Protein 5R4V (pdb70)

GO terms:
  GO:0005654 nucleoplasm (C, TAS)
  GO:0005515 protein binding (F, IPI)
  GO:0005654 nucleoplasm (C, IDA)
  GO:0005634 nucleus (C, IDA)
  GO:0016887 ATP hydrolysis activity (F, IDA)
  GO:0045893 positive regulation of DNA-templated transcription (P, IDA)
  GO:0070062 extracellular exosome (C, HDA)

Nearest PDB structures (foldseek):
  5r4z-assembly1_A  TM=1.007E+00  e=2.651E-19  Homo sapiens
  5qxo-assembly1_A  TM=1.007E+00  e=3.663E-19  Homo sapiens
  5qxt-assembly1_A  TM=1.007E+00  e=3.471E-19  Homo sapiens
  5qxu-assembly1_A  TM=1.006E+00  e=3.663E-19  Homo sapiens
  5qxl-assembly1_A  TM=1.006E+00  e=4.797E-19  Homo sapiens

B-factor: mean 22.28, std 18.85, range [2.52, 529.72]

Solvent-accessible surface area: 8143 Å² total; per-residue (Å²): 81,117,133,55,68,67,17,4,103,105,0,24,107,36,0,86,76,0,0,107,89,2,38,120,41,93,111,0,182,77,14,27,141,77,49,64,76,132,141,46,105,75,18,88,87,59,2,170,103,49,30,6,3,56,36,0,62,63,49,1,78,121,100,124,9,49,2,2,113,35,0,18,151,11,0,48,37,5,3,56,10,8,61,106,56,22,84,83,165,59,103,43,25,117,93,43,59,138,77,0,38,18,0,73,77,38,0,95,57,24,13,186,157,87,29,92,153,115,40,15,88,85,0,27,97,8,61,133,89,166

Secondary structure (DSSP, 8-state):
-HHHHHHHHHHHHHHHHHHHHHHTSGGGGGGSSPPPTTT-TTHHHH-SS---HHHHHHHHHTT--SSHHHHHHHHHHHHHHHHHH--SSSHHHHHHHHHHHHHHHHHHHHHHHHS-HHHHHHHHHHHHH-

Foldseek 3Di:
DVVLVVLLVVVLVVQVVLLVVLCPPPLQVVQADWDDCVVPVCLCVQQVDTAGSVVLNVCSVVSVDLAVVSSLVRLVSSLVSLCRVLVDPDPVSVSSNVSSVVSSVSSVVCCVVPPDPVSRVVSVVVVVVD

CATH classification: 1.20.920.10

Sequence (130 aa):
SMQEEDTFRRRELRIFLRNVTHRLAIDKRFRVFTKPVDPDEVPDYRTVIKEPMDLSSSSVIISKIDLHKYLLTVVKDDYLRDIDLICSNALEEYNPDRDPGDRLIIRHRACALRDTAYAIIKEELDEEDFEQLCEEIQEESR

Radius of gyration: 16.05 Å; Cα contacts (8 Å, |Δi|>4): 126; chains: 1; bounding box: 49×27×32 Å

Structure (mmCIF, N/CA/C/O backbone):
data_5R4V
#
_entry.id   5R4V
#
_cell.length_a   80.190
_cell.length_b   80.190
_cell.length_c   140.100
_cell.angle_alpha   90.000
_cell.angle_beta   90.000
_cell.angle_gamma   120.000
#
_symmetry.space_group_name_H-M   'P 65 2 2'
#
loop_
_entity.id
_entity.type
_entity.pdbx_description
1 polymer 'ATPase family AAA domain-containing protein 2'
2 non-polymer [4-(cyclopropanecarbonyl)piperazin-1-yl](furan-2-yl)methanone
3 non-polymer 'SULFATE ION'
4 non-polymer 1,2-ETHANEDIOL
5 water water
#
loop_
_atom_site.group_PDB
_atom_site.id
_atom_site.type_symbol
_atom_site.label_atom_id
_atom_site.label_alt_id
_atom_site.label_comp_id
_atom_site.label_asym_id
_atom_site.label_entity_id
_atom_site.label_seq_id
_atom_site.pdbx_PDB_ins_code
_atom_site.Cartn_x
_atom_site.Cartn_y
_atom_site.Cartn_z
_atom_site.occupancy
_atom_site.B_iso_or_equiv
_atom_site.auth_seq_id
_atom_site.auth_comp_id
_atom_site.auth_asym_id
_atom_site.auth_atom_id
_atom_site.pdbx_PDB_model_num
ATOM 1 N N . SER A 1 1 ? -13.323 46.339 3.468 1.00 29.33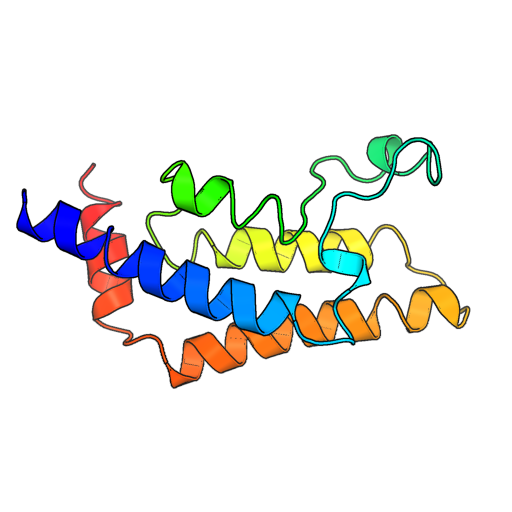 979 SER A N 1
ATOM 2 C CA . SER A 1 1 ? -13.641 46.488 4.923 1.00 31.23 979 SER A CA 1
ATOM 3 C C . SER A 1 1 ? -12.409 46.979 5.693 1.00 29.85 979 SER A C 1
ATOM 4 O O . SER A 1 1 ? -11.261 46.818 5.205 1.00 27.63 979 SER A O 1
ATOM 7 N N . MET A 1 2 ? -12.632 47.499 6.903 1.00 32.69 980 MET A N 1
ATOM 8 C CA . MET A 1 2 ? -11.536 47.910 7.824 1.00 34.45 980 MET A CA 1
ATOM 9 C C . MET A 1 2 ? -10.670 46.689 8.125 1.00 29.93 980 MET A C 1
ATOM 10 O O . MET A 1 2 ? -9.437 46.840 8.193 1.00 27.51 980 MET A O 1
ATOM 15 N N . GLN A 1 3 ? -11.288 45.525 8.322 1.00 25.49 981 GLN A N 1
ATOM 16 C CA . GLN A 1 3 ? -10.547 44.283 8.666 1.00 25.74 981 GLN A CA 1
ATOM 17 C C . GLN A 1 3 ? -9.596 43.950 7.503 1.00 21.57 981 GLN A C 1
ATOM 18 O O . GLN A 1 3 ? -8.458 43.525 7.765 1.00 21.78 981 GLN A O 1
ATOM 24 N N . GLU A 1 4 ? -10.046 44.082 6.247 1.00 18.11 982 GLU A N 1
ATOM 25 C CA . GLU A 1 4 ? -9.159 43.827 5.073 1.00 16.04 982 GLU A CA 1
ATOM 26 C C . GLU A 1 4 ? -8.028 44.869 5.011 1.00 14.45 982 GLU A C 1
ATOM 27 O O . GLU A 1 4 ? -6.877 44.483 4.706 1.00 14.18 982 GLU A O 1
ATOM 33 N N . GLU A 1 5 ? -8.309 46.152 5.289 1.00 16.39 983 GLU A N 1
ATOM 34 C CA . GLU A 1 5 ? -7.212 47.157 5.278 1.00 17.27 983 GLU A CA 1
ATOM 35 C C . GLU A 1 5 ? -6.193 46.826 6.390 1.00 17.06 983 GLU A C 1
ATOM 36 O O . GLU A 1 5 ? -4.983 46.988 6.153 1.00 16.43 983 GLU A O 1
ATOM 42 N N . ASP A 1 6 ? -6.650 46.326 7.544 1.00 16.37 984 ASP A N 1
ATOM 43 C CA . ASP A 1 6 ? -5.733 45.882 8.624 1.00 16.78 984 ASP A CA 1
ATOM 44 C C . ASP A 1 6 ? -4.859 44.701 8.139 1.00 12.85 984 ASP A C 1
ATOM 45 O O . ASP A 1 6 ? -3.656 44.619 8.514 1.00 13.32 984 ASP A O 1
ATOM 50 N N . THR A 1 7 ? -5.450 43.770 7.382 1.00 13.00 985 THR A N 1
ATOM 51 C CA . THR A 1 7 ? -4.682 42.621 6.821 1.00 12.08 985 THR A CA 1
ATOM 52 C C . THR A 1 7 ? -3.529 43.164 5.939 1.00 11.45 985 THR A C 1
ATOM 53 O O . THR A 1 7 ? -2.370 42.747 6.099 1.00 11.67 985 THR A O 1
ATOM 57 N N . PHE A 1 8 ? -3.833 44.055 4.991 1.00 12.28 986 PHE A N 1
ATOM 58 C CA . PHE A 1 8 ? -2.782 44.583 4.093 1.00 12.55 986 PHE A CA 1
ATOM 59 C C . PHE A 1 8 ? -1.739 45.405 4.867 1.00 11.98 986 PHE A C 1
ATOM 60 O O . PHE A 1 8 ? -0.546 45.380 4.531 1.00 12.83 986 PHE A O 1
ATOM 68 N N . ARG A 1 9 ? -2.145 46.114 5.933 1.00 12.13 987 ARG A N 1
ATOM 69 C CA A ARG A 1 9 ? -1.181 46.859 6.788 0.47 13.22 987 ARG A CA 1
ATOM 70 C CA B ARG A 1 9 ? -1.167 46.850 6.767 0.46 13.48 987 ARG A CA 1
ATOM 71 C CA C ARG A 1 9 ? -1.124 46.851 6.728 0.07 10.60 987 ARG A CA 1
ATOM 72 C C . ARG A 1 9 ? -0.200 45.866 7.457 1.00 11.28 987 ARG A C 1
ATOM 73 O O . ARG A 1 9 ? 1.014 46.135 7.505 1.00 12.37 987 ARG A O 1
ATOM 95 N N . GLU A 1 10 ? -0.710 44.754 7.982 1.00 10.94 988 GLU A N 1
ATOM 96 C CA . GLU A 1 10 ? 0.167 43.722 8.591 1.00 10.37 988 GLU A CA 1
ATOM 97 C C . GLU A 1 10 ? 1.121 43.153 7.521 1.00 10.01 988 GLU A C 1
ATOM 98 O O . GLU A 1 10 ? 2.321 42.942 7.804 1.00 10.62 988 GLU A O 1
ATOM 104 N N . LEU A 1 11 ? 0.627 42.902 6.301 1.00 10.21 989 LEU A N 1
ATOM 105 C CA . LEU A 1 11 ? 1.514 42.435 5.209 1.00 10.18 989 LEU A CA 1
ATOM 106 C C . LEU A 1 11 ? 2.654 43.445 4.997 1.00 10.06 989 LEU A C 1
ATOM 107 O O . LEU A 1 11 ? 3.835 43.033 4.871 1.00 10.71 989 LEU A O 1
ATOM 112 N N . ARG A 1 12 ? 2.341 44.740 4.912 1.00 10.43 990 ARG A N 1
ATOM 113 C CA . ARG A 1 12 ? 3.387 45.763 4.672 1.00 10.70 990 ARG A CA 1
ATOM 114 C C . ARG A 1 12 ? 4.422 45.760 5.802 1.00 10.32 990 ARG A C 1
ATOM 115 O O . ARG A 1 12 ? 5.650 45.866 5.526 1.00 10.88 990 ARG A O 1
ATOM 123 N N . ILE A 1 13 ? 4.000 45.653 7.067 1.00 10.46 991 ILE A N 1
ATOM 124 C CA . ILE A 1 13 ? 4.947 45.612 8.223 1.00 10.77 991 ILE A CA 1
ATOM 125 C C . ILE A 1 13 ? 5.881 44.394 8.050 1.00 9.91 991 ILE A C 1
ATOM 126 O O . ILE A 1 13 ? 7.136 44.517 8.200 1.00 10.55 991 ILE A O 1
ATOM 131 N N . PHE A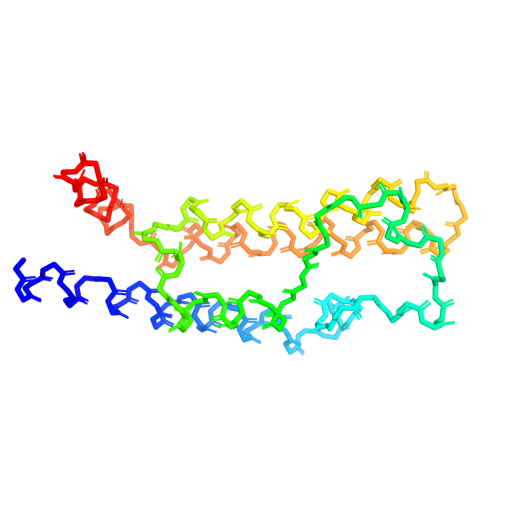 1 14 ? 5.313 43.228 7.738 1.00 9.87 992 PHE A N 1
ATOM 132 C CA . PHE A 1 14 ? 6.115 41.995 7.533 1.00 10.27 992 PHE A CA 1
ATOM 133 C C . PHE A 1 14 ? 7.139 42.215 6.400 1.00 9.40 992 PHE A C 1
ATOM 134 O O . PHE A 1 14 ? 8.338 41.866 6.543 1.00 10.43 992 PHE A O 1
ATOM 142 N N . LEU A 1 15 ? 6.680 42.729 5.259 1.00 9.78 993 LEU A N 1
ATOM 143 C CA . LEU A 1 15 ? 7.577 42.909 4.087 1.00 10.08 993 LEU A CA 1
ATOM 144 C C . LEU A 1 15 ? 8.687 43.926 4.400 1.00 10.07 993 LEU A C 1
ATOM 145 O O . LEU A 1 15 ? 9.848 43.721 3.937 1.00 10.42 993 LEU A O 1
ATOM 150 N N . ARG A 1 16 ? 8.400 45.029 5.114 1.00 10.16 994 ARG A N 1
ATOM 151 C CA . ARG A 1 16 ? 9.484 45.991 5.454 1.00 10.77 994 ARG A CA 1
ATOM 152 C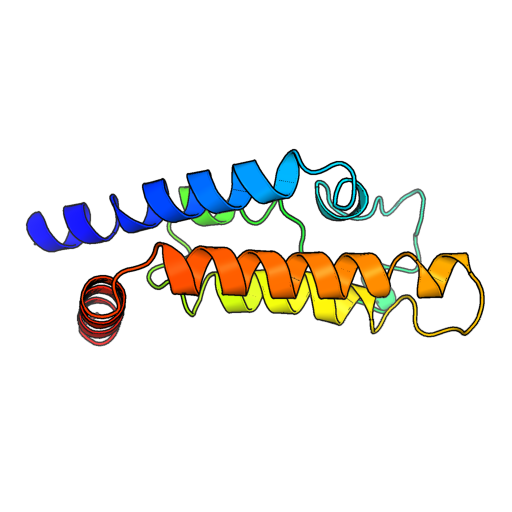 C . ARG A 1 16 ? 10.544 45.307 6.337 1.00 10.53 994 ARG A C 1
ATOM 153 O O . ARG A 1 16 ? 11.756 45.558 6.166 1.00 12.07 994 ARG A O 1
ATOM 161 N N . ASN A 1 17 ? 10.108 44.474 7.289 1.00 10.54 995 ASN A N 1
ATOM 162 C CA . ASN A 1 17 ? 11.054 43.794 8.211 1.00 11.14 995 ASN A CA 1
ATOM 163 C C . ASN A 1 17 ? 11.960 42.830 7.422 1.00 10.23 995 ASN A C 1
ATOM 164 O O . ASN A 1 17 ? 13.210 42.840 7.616 1.00 11.17 995 ASN A O 1
ATOM 169 N N . VAL A 1 18 ? 11.377 41.999 6.551 1.00 10.31 996 VAL A N 1
ATOM 170 C CA . VAL A 1 18 ? 12.196 41.062 5.720 1.00 10.44 996 VAL A CA 1
ATOM 171 C C . VAL A 1 18 ? 13.192 41.868 4.862 1.00 10.00 996 VAL A C 1
ATOM 172 O O . VAL A 1 18 ? 14.390 41.548 4.801 1.00 10.75 996 VAL A O 1
ATOM 176 N N . THR A 1 19 ? 12.704 42.933 4.220 1.00 10.30 997 THR A N 1
ATOM 177 C CA . THR A 1 19 ? 13.555 43.704 3.290 1.00 10.33 997 THR A CA 1
ATOM 178 C C . THR A 1 19 ? 14.723 44.361 4.050 1.00 10.66 997 THR A C 1
ATOM 179 O O . THR A 1 19 ? 15.871 44.390 3.548 1.00 11.30 997 THR A O 1
ATOM 183 N N . HIS A 1 20 ? 14.454 44.913 5.251 1.00 11.36 998 HIS A N 1
ATOM 184 C CA . HIS A 1 20 ? 15.528 45.519 6.077 1.00 12.29 998 HIS A CA 1
ATOM 185 C C . HIS A 1 20 ? 16.596 44.470 6.416 1.00 11.09 998 HIS A C 1
ATOM 186 O O . HIS A 1 20 ? 17.817 44.795 6.387 1.00 12.18 998 HIS A O 1
ATOM 193 N N . ARG A 1 21 ? 16.178 43.264 6.806 1.00 11.35 999 ARG A N 1
ATOM 194 C CA . ARG A 1 21 ? 17.143 42.189 7.174 1.00 12.26 999 ARG A CA 1
ATOM 195 C C . ARG A 1 21 ? 18.017 41.822 5.966 1.00 11.36 999 ARG A C 1
ATOM 196 O O . ARG A 1 21 ? 19.226 41.532 6.128 1.00 14.31 999 ARG A O 1
ATOM 204 N N . LEU A 1 22 ? 17.469 41.800 4.752 1.00 11.35 1000 LEU A N 1
ATOM 205 C CA . LEU A 1 22 ? 18.279 41.562 3.534 1.00 11.49 1000 LEU A CA 1
ATOM 206 C C . LEU A 1 22 ? 19.234 42.746 3.309 1.00 11.66 1000 LEU A C 1
ATOM 207 O O . LEU A 1 22 ? 20.430 42.536 2.988 1.00 12.86 1000 LEU A O 1
ATOM 212 N N . ALA A 1 23 ? 18.740 43.977 3.420 1.00 11.56 1001 ALA A N 1
ATOM 213 C CA . ALA A 1 23 ? 19.514 45.184 3.042 1.00 12.84 1001 ALA A CA 1
ATOM 214 C C . ALA A 1 23 ? 20.714 45.446 3.969 1.00 13.36 1001 ALA A C 1
ATOM 215 O O . ALA A 1 23 ? 21.677 46.111 3.514 1.00 15.25 1001 ALA A O 1
ATOM 217 N N . ILE A 1 24 ? 20.681 44.972 5.219 1.00 13.43 1002 ILE A N 1
ATOM 218 C CA . ILE A 1 24 ? 21.826 45.177 6.145 1.00 15.27 1002 ILE A CA 1
ATOM 219 C C . ILE A 1 24 ? 22.875 44.055 6.029 1.00 15.71 1002 ILE A C 1
ATOM 220 O O . ILE A 1 24 ? 23.965 44.172 6.641 1.00 19.67 1002 ILE A O 1
ATOM 225 N N . ASP A 1 25 ? 22.609 42.985 5.293 1.00 14.38 1003 ASP A N 1
ATOM 226 C CA . ASP A 1 25 ? 23.577 41.870 5.124 1.00 14.85 1003 ASP A CA 1
ATOM 227 C C . ASP A 1 25 ? 24.695 42.344 4.180 1.00 15.01 1003 ASP A C 1
ATOM 228 O O . ASP A 1 25 ? 24.380 42.771 3.038 1.00 15.68 1003 ASP A O 1
ATOM 233 N N . LYS A 1 26 ? 25.962 42.273 4.600 1.00 16.77 1004 LYS A N 1
ATOM 234 C CA . LYS A 1 26 ? 27.114 42.788 3.803 1.00 18.38 1004 LYS A CA 1
ATOM 235 C C . LYS A 1 26 ? 27.159 42.119 2.414 1.00 16.37 1004 LYS A C 1
ATOM 236 O O . LYS A 1 26 ? 27.641 42.762 1.443 1.00 18.28 1004 LYS A O 1
ATOM 238 N N . ARG A 1 27 ? 26.731 40.864 2.278 1.00 14.94 1005 ARG A N 1
ATOM 239 C CA . ARG A 1 27 ? 26.787 40.161 0.964 1.00 15.05 1005 ARG A CA 1
ATOM 240 C C . ARG A 1 27 ? 25.912 40.866 -0.087 1.00 14.20 1005 ARG A C 1
ATOM 241 O O . ARG A 1 27 ? 26.170 40.715 -1.313 1.00 15.75 1005 ARG A O 1
ATOM 249 N N . PHE A 1 28 ? 24.868 41.566 0.358 1.00 13.69 1006 PHE A N 1
ATOM 250 C CA . PHE A 1 28 ? 23.794 42.075 -0.526 1.00 13.23 1006 PHE A CA 1
ATOM 251 C C . PHE A 1 28 ? 23.920 43.586 -0.765 1.00 13.12 1006 PHE A C 1
ATOM 252 O O . PHE A 1 28 ? 22.996 44.171 -1.394 1.00 13.97 1006 PHE A O 1
ATOM 260 N N . ARG A 1 29 ? 25.034 44.224 -0.376 1.00 14.18 1007 ARG A N 1
ATOM 261 C CA . ARG A 1 29 ? 25.242 45.679 -0.582 1.00 14.93 1007 ARG A CA 1
ATOM 262 C C . ARG A 1 29 ? 25.025 46.059 -2.056 1.00 15.84 1007 ARG A C 1
ATOM 263 O O . ARG A 1 29 ? 24.395 47.095 -2.340 1.00 15.42 1007 ARG A O 1
ATOM 271 N N . VAL A 1 30 ? 25.505 45.240 -2.988 1.00 14.28 1008 VAL A N 1
ATOM 272 C CA . VAL A 1 30 ? 25.405 45.523 -4.446 1.00 15.27 1008 VAL A CA 1
ATOM 273 C C . VAL A 1 30 ? 23.946 45.593 -4.934 1.00 14.29 1008 VAL A C 1
ATOM 274 O O . VAL A 1 30 ? 23.725 46.147 -6.025 1.00 17.68 1008 VAL A O 1
ATOM 278 N N . PHE A 1 31 ? 22.982 45.065 -4.167 1.00 13.00 1009 PHE A N 1
ATOM 279 C CA . PHE A 1 31 ? 21.547 45.039 -4.537 1.00 12.88 1009 PHE A CA 1
ATOM 280 C C . PHE A 1 31 ? 20.755 46.134 -3.795 1.00 12.83 1009 PHE A C 1
ATOM 281 O O . PHE A 1 31 ? 19.505 46.166 -3.964 1.00 13.54 1009 PHE A O 1
ATOM 289 N N . THR A 1 32 ? 21.401 47.007 -3.000 1.00 13.87 1010 THR A N 1
ATOM 290 C CA . THR A 1 32 ? 20.662 47.973 -2.145 1.00 14.26 1010 THR A CA 1
ATOM 291 C C . THR A 1 32 ? 20.217 49.263 -2.862 1.00 15.81 1010 THR A C 1
ATOM 292 O O . THR A 1 32 ? 19.291 49.880 -2.350 1.00 19.51 1010 THR A O 1
ATOM 296 N N . LYS A 1 33 ? 20.832 49.637 -3.995 1.00 15.07 1011 LYS A N 1
ATOM 297 C CA . LYS A 1 33 ? 20.544 50.882 -4.740 1.00 16.31 1011 LYS A CA 1
ATOM 298 C C . LYS A 1 33 ? 20.493 50.532 -6.222 1.00 15.71 1011 LYS A C 1
ATOM 299 O O . LYS A 1 33 ? 21.123 49.548 -6.657 1.00 16.08 1011 LYS A O 1
ATOM 305 N N . PRO A 1 34 ? 19.796 51.329 -7.063 1.00 15.72 1012 PRO A N 1
ATOM 306 C CA . PRO A 1 34 ? 19.846 51.108 -8.514 1.00 17.25 1012 PRO A CA 1
ATOM 307 C C . PRO A 1 34 ? 21.295 51.103 -9.035 1.00 19.08 1012 PRO A C 1
ATOM 308 O O . PRO A 1 34 ? 22.157 51.848 -8.541 1.00 21.24 1012 PRO A O 1
ATOM 312 N N . VAL A 1 35 ? 21.539 50.337 -10.095 1.00 23.10 1013 VAL A N 1
ATOM 313 C CA . VAL A 1 35 ? 22.842 50.386 -10.813 1.00 24.15 1013 VAL A CA 1
ATOM 314 C C . VAL A 1 35 ? 23.006 51.813 -11.351 1.00 26.14 1013 VAL A C 1
ATOM 315 O O . VAL A 1 35 ? 22.067 52.311 -11.972 1.00 28.96 1013 VAL A O 1
ATOM 319 N N . ASP A 1 36 ? 24.157 52.453 -11.143 1.00 30.85 1014 ASP A N 1
ATOM 320 C CA . ASP A 1 36 ? 24.364 53.887 -11.484 1.00 34.45 1014 ASP A CA 1
ATOM 321 C C . ASP A 1 36 ? 24.541 53.999 -12.992 1.00 33.66 1014 ASP A C 1
ATOM 322 O O . ASP A 1 36 ? 25.472 53.412 -13.532 1.00 32.72 1014 ASP A O 1
ATOM 327 N N . PRO A 1 37 ? 23.668 54.732 -13.720 1.00 35.17 1015 PRO A N 1
ATOM 328 C CA . PRO A 1 37 ? 23.781 54.798 -15.177 1.00 38.62 1015 PRO A CA 1
ATOM 329 C C . PRO A 1 37 ? 25.080 55.474 -15.646 1.00 44.56 1015 PRO A C 1
ATOM 330 O O . PRO A 1 37 ? 25.493 55.221 -16.760 1.00 48.19 1015 PRO A O 1
ATOM 334 N N . ASP A 1 38 ? 25.715 56.279 -14.793 1.00 46.22 1016 ASP A N 1
ATOM 335 C CA . ASP A 1 38 ? 26.985 56.980 -15.127 1.00 49.98 1016 ASP A CA 1
ATOM 336 C C . ASP A 1 38 ? 28.161 55.995 -15.068 1.00 46.94 1016 ASP A C 1
ATOM 337 O O . ASP A 1 38 ? 29.074 56.133 -15.906 1.00 58.95 1016 ASP A O 1
ATOM 342 N N . GLU A 1 39 ? 28.140 55.047 -14.124 1.00 44.84 1017 GLU A N 1
ATOM 343 C CA . GLU A 1 39 ? 29.181 53.991 -13.985 1.00 45.56 1017 GLU A CA 1
ATOM 344 C C . GLU A 1 39 ? 28.951 52.861 -14.996 1.00 39.37 1017 GLU A C 1
ATOM 345 O O . GLU A 1 39 ? 29.955 52.264 -15.429 1.00 37.92 1017 GLU A O 1
ATOM 351 N N . VAL A 1 40 ? 27.697 52.531 -15.322 1.00 33.15 1018 VAL A N 1
ATOM 352 C CA . VAL A 1 40 ? 27.388 51.371 -16.207 1.00 30.71 1018 VAL A CA 1
ATOM 353 C C . VAL A 1 40 ? 26.394 51.826 -17.283 1.00 30.14 1018 VAL A C 1
ATOM 354 O O . VAL A 1 40 ? 25.215 51.500 -17.223 1.00 27.27 1018 VAL A O 1
ATOM 358 N N . PRO A 1 41 ? 26.812 52.663 -18.269 1.00 35.75 1019 PRO A N 1
ATOM 359 C CA . PRO A 1 41 ? 25.842 53.219 -19.219 1.00 37.75 1019 PRO A CA 1
ATOM 360 C C . PRO A 1 41 ? 25.100 52.173 -20.071 1.00 32.14 1019 PRO A C 1
ATOM 361 O O . PRO A 1 41 ? 23.980 52.428 -20.493 1.00 37.19 1019 PRO A O 1
ATOM 365 N N . ASP A 1 42 ? 25.699 51.011 -20.292 1.00 28.29 1020 ASP A N 1
ATOM 366 C CA . ASP A 1 42 ? 25.117 49.895 -21.089 1.00 28.07 1020 ASP A CA 1
ATOM 367 C C . ASP A 1 42 ? 24.023 49.132 -20.299 1.00 28.02 1020 ASP A C 1
ATOM 368 O O . ASP A 1 42 ? 23.251 48.359 -20.903 1.00 26.93 1020 ASP A O 1
ATOM 373 N N . TYR A 1 43 ? 23.936 49.283 -18.983 1.00 23.29 1021 TYR A N 1
ATOM 374 C CA . TYR A 1 43 ? 23.062 48.431 -18.133 1.00 20.11 1021 TYR A CA 1
ATOM 375 C C . TYR A 1 43 ? 21.604 48.488 -18.629 1.00 20.57 1021 TYR A C 1
ATOM 376 O O . TYR A 1 43 ? 20.973 47.433 -18.782 1.00 20.79 1021 TYR A O 1
ATOM 385 N N . ARG A 1 44 ? 21.053 49.681 -18.826 1.00 23.58 1022 ARG A N 1
ATOM 386 C CA . ARG A 1 44 ?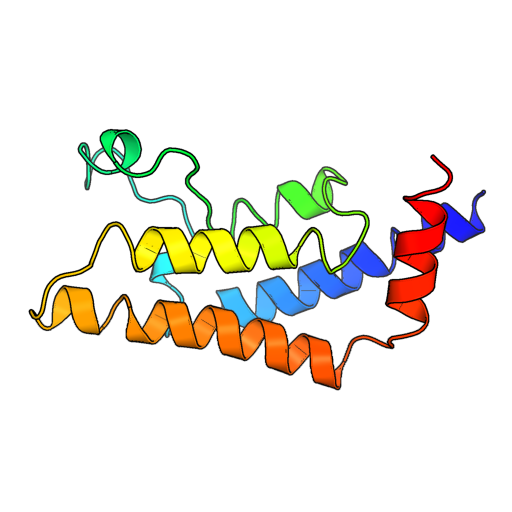 19.612 49.849 -19.144 1.00 23.45 1022 ARG A CA 1
ATOM 387 C C . ARG A 1 44 ? 19.308 49.558 -20.617 1.00 26.23 1022 ARG A C 1
ATOM 388 O O . ARG A 1 44 ? 18.125 49.492 -20.941 1.00 27.85 1022 ARG A O 1
ATOM 396 N N . THR A 1 45 ? 20.309 49.325 -21.460 1.00 26.28 1023 THR A N 1
ATOM 397 C CA . THR A 1 45 ? 20.063 48.808 -22.827 1.00 29.74 1023 THR A CA 1
ATOM 398 C C . THR A 1 45 ? 19.787 47.297 -22.734 1.00 28.67 1023 THR A C 1
ATOM 399 O O . THR A 1 45 ? 18.993 46.782 -23.542 1.00 32.52 1023 THR A O 1
ATOM 403 N N . VAL A 1 46 ? 20.434 46.583 -21.824 1.00 21.81 1024 VAL A N 1
ATOM 404 C CA . VAL A 1 46 ? 20.310 45.103 -21.709 1.00 21.91 1024 VAL A CA 1
ATOM 405 C C . VAL A 1 46 ? 19.146 44.766 -20.763 1.00 18.47 1024 VAL A C 1
ATOM 406 O O . VAL A 1 46 ? 18.329 43.906 -21.096 1.00 21.44 1024 VAL A O 1
ATOM 410 N N . ILE A 1 47 ? 19.125 45.353 -19.567 1.00 16.48 1025 ILE A N 1
ATOM 4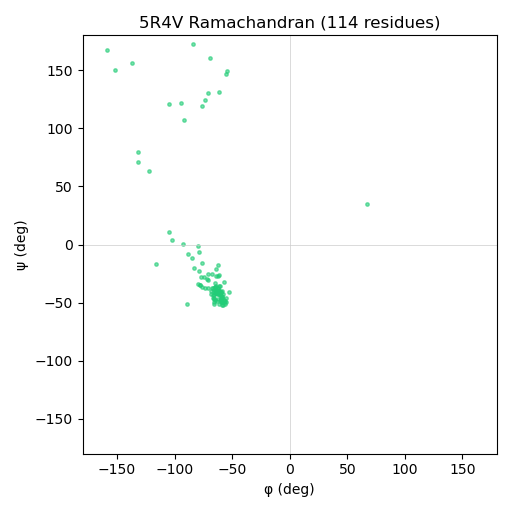11 C CA . ILE A 1 47 ? 18.164 45.033 -18.485 1.00 15.07 1025 ILE A CA 1
ATOM 412 C C . ILE A 1 47 ? 16.944 45.962 -18.611 1.00 15.67 1025 ILE A C 1
ATOM 413 O O . ILE A 1 47 ? 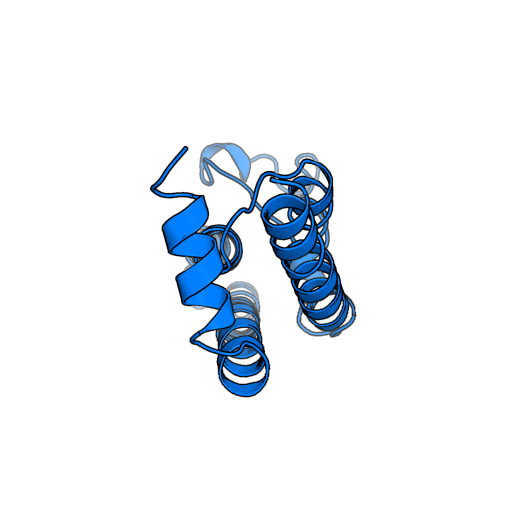17.024 47.181 -18.345 1.00 16.51 1025 ILE A O 1
ATOM 418 N N . LYS A 1 48 ? 15.839 45.397 -19.059 1.00 15.53 1026 LYS A N 1
ATOM 419 C CA . LYS A 1 48 ? 14.633 46.177 -19.413 1.00 15.26 1026 LYS A CA 1
ATOM 420 C C . LYS A 1 48 ? 13.834 46.623 -18.185 1.00 14.78 1026 LYS A C 1
ATOM 421 O O . LYS A 1 48 ? 13.152 47.669 -18.285 1.00 17.03 1026 LYS A O 1
ATOM 427 N N . GLU A 1 49 ? 13.891 45.878 -17.075 1.00 14.26 1027 GLU A N 1
ATOM 428 C CA . GLU A 1 49 ? 13.145 46.234 -15.835 1.00 13.30 1027 GLU A CA 1
ATOM 429 C C . GLU A 1 49 ? 14.118 46.145 -14.656 1.00 12.98 1027 GLU A C 1
ATOM 430 O O . GLU A 1 49 ? 14.134 45.141 -13.894 1.00 13.18 1027 GLU A O 1
ATOM 436 N N . PRO A 1 50 ? 14.969 47.180 -14.454 1.00 13.62 1028 PRO A N 1
ATOM 437 C CA . PRO A 1 50 ? 15.833 47.222 -13.262 1.00 13.28 1028 PRO A CA 1
ATOM 438 C C . PRO A 1 50 ? 15.049 47.110 -11.944 1.00 12.89 1028 PRO A C 1
ATOM 439 O O . PRO A 1 50 ? 13.897 47.590 -11.844 1.00 14.68 1028 PRO A O 1
ATOM 443 N N . MET A 1 51 ? 15.652 46.482 -10.947 1.00 12.18 1029 MET A N 1
ATOM 444 C CA . MET A 1 51 ? 15.034 46.399 -9.593 1.00 11.63 1029 MET A CA 1
ATOM 445 C C . MET A 1 51 ? 16.143 46.298 -8.540 1.00 11.82 1029 MET A C 1
ATOM 446 O O . MET A 1 51 ? 17.227 45.747 -8.817 1.00 12.43 1029 MET A O 1
ATOM 451 N N . ASP A 1 52 ? 15.856 46.812 -7.336 1.00 11.57 1030 ASP A N 1
ATOM 452 C CA . ASP A 1 52 ? 16.835 46.866 -6.220 1.00 11.66 1030 ASP A CA 1
ATOM 453 C C . ASP A 1 52 ? 16.051 46.997 -4.900 1.00 11.52 1030 ASP A C 1
ATOM 454 O O . ASP A 1 52 ? 14.839 47.306 -4.924 1.00 11.85 1030 ASP A O 1
ATOM 459 N N . LEU A 1 53 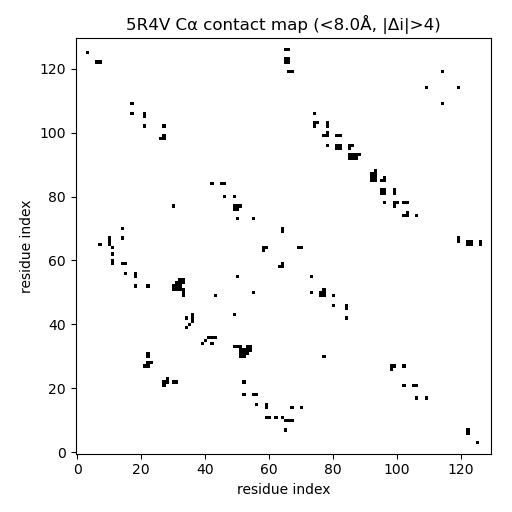? 16.718 46.800 -3.767 1.00 11.43 1031 LEU A N 1
ATOM 460 C CA . LEU A 1 53 ? 15.992 46.762 -2.459 1.00 11.00 1031 LEU A CA 1
ATOM 461 C C . LEU A 1 53 ? 15.466 48.148 -2.039 1.00 11.83 1031 LEU A C 1
ATOM 462 O O . LEU A 1 53 ? 14.432 48.182 -1.330 1.00 12.82 1031 LEU A O 1
ATOM 467 N N . SER A 1 54 ? 16.104 49.261 -2.398 1.00 12.97 1032 SER A N 1
ATOM 468 C CA A SER A 1 54 ? 15.534 50.600 -2.079 0.37 12.98 1032 SER A CA 1
ATOM 469 C CA B SER A 1 54 ? 15.530 50.599 -2.080 0.19 12.89 1032 SER A CA 1
ATOM 470 C CA C SER A 1 54 ? 15.544 50.609 -2.099 0.44 13.11 1032 SER A CA 1
ATOM 471 C C . SER A 1 54 ? 14.217 50.812 -2.858 1.00 12.85 1032 SER A C 1
ATOM 472 O O . SER A 1 54 ? 13.237 51.355 -2.287 1.00 13.82 1032 SER A O 1
ATOM 479 N N . SER A 1 55 ? 14.169 50.405 -4.131 1.00 12.59 1033 SER A N 1
ATOM 480 C CA . SER A 1 55 ? 12.920 50.480 -4.928 1.00 12.38 1033 SER A CA 1
ATOM 481 C C . SER A 1 55 ? 11.847 49.568 -4.320 1.00 11.29 1033 SER A C 1
ATOM 482 O O . SER A 1 55 ? 10.656 49.976 -4.302 1.00 12.10 1033 SER A O 1
ATOM 485 N N . VAL A 1 56 ? 12.208 48.372 -3.853 1.00 11.56 1034 VAL A N 1
ATOM 486 C CA . VAL A 1 56 ? 11.221 47.478 -3.182 1.00 11.31 1034 VAL A CA 1
ATOM 487 C C . VAL A 1 56 ? 10.610 48.187 -1.947 1.00 11.25 1034 VAL A C 1
ATOM 488 O O . VAL A 1 56 ? 9.374 48.141 -1.767 1.00 12.10 1034 VAL A O 1
ATOM 492 N N . ILE A 1 57 ? 11.414 48.838 -1.097 1.00 11.67 1035 ILE A N 1
ATOM 493 C CA A ILE A 1 57 ? 10.879 49.611 0.065 0.56 12.16 1035 ILE A CA 1
ATOM 494 C CA B ILE A 1 57 ? 10.845 49.578 0.067 0.44 12.62 1035 ILE A CA 1
ATOM 495 C C . ILE A 1 57 ? 9.876 50.655 -0.449 1.00 12.70 1035 ILE A C 1
ATOM 496 O O . ILE A 1 57 ? 8.763 50.807 0.124 1.00 13.45 1035 ILE A O 1
ATOM 505 N N . SER A 1 58 ? 10.255 51.421 -1.466 1.00 12.31 1036 SER A N 1
ATOM 506 C CA . SER A 1 58 ? 9.345 52.470 -2.013 1.00 12.80 1036 SER A CA 1
ATOM 507 C C . SER A 1 58 ? 8.023 51.830 -2.470 1.00 12.81 1036 SER A C 1
ATOM 508 O O . SER A 1 58 ? 6.918 52.413 -2.233 1.00 13.01 1036 SER A O 1
ATOM 511 N N . LYS A 1 59 ? 8.087 50.673 -3.136 1.00 11.73 1037 LYS A N 1
ATOM 512 C CA . LYS A 1 59 ? 6.867 49.982 -3.666 1.00 11.23 1037 LYS A CA 1
ATOM 513 C C . LYS A 1 59 ? 5.991 49.478 -2.503 1.00 11.00 1037 LYS A C 1
ATOM 514 O O . LYS A 1 59 ? 4.728 49.522 -2.621 1.00 12.13 1037 LYS A O 1
ATOM 520 N N . ILE A 1 60 ? 6.579 48.988 -1.409 1.00 11.54 1038 ILE A N 1
ATOM 521 C CA . ILE A 1 60 ? 5.772 48.573 -0.225 1.00 11.60 1038 ILE A CA 1
ATOM 522 C C . ILE A 1 60 ? 4.920 49.776 0.225 1.00 11.61 1038 ILE A C 1
ATOM 523 O O . ILE A 1 60 ? 3.679 49.640 0.436 1.00 12.19 1038 ILE A O 1
ATOM 528 N N . ASP A 1 61 ? 5.556 50.935 0.366 1.00 11.94 1039 ASP A N 1
ATOM 529 C CA . ASP A 1 61 ? 4.886 52.143 0.920 1.00 13.72 1039 ASP A CA 1
ATOM 530 C C . ASP A 1 61 ? 3.856 52.712 -0.073 1.00 13.84 1039 ASP A C 1
ATOM 531 O O . ASP A 1 61 ? 2.911 53.382 0.394 1.00 16.62 1039 ASP A O 1
ATOM 536 N N . LEU A 1 62 ? 4.027 52.462 -1.376 1.00 12.77 1040 LEU A N 1
ATOM 537 C CA . LEU A 1 62 ? 3.035 52.823 -2.431 1.00 12.78 1040 LEU A CA 1
ATOM 538 C C . LEU A 1 62 ? 1.872 51.818 -2.500 1.00 13.83 1040 LEU A C 1
ATOM 539 O O . LEU A 1 62 ? 0.985 52.004 -3.367 1.00 15.80 1040 LEU A O 1
ATOM 544 N N . HIS A 1 63 ? 1.870 50.762 -1.676 1.00 13.13 1041 HIS A N 1
ATOM 545 C CA . HIS A 1 63 ? 0.775 49.752 -1.673 1.00 14.16 1041 HIS A CA 1
ATOM 546 C C . HIS A 1 63 ? 0.798 48.970 -2.998 1.00 13.56 1041 HIS A C 1
ATOM 547 O O . HIS A 1 63 ? -0.269 48.505 -3.447 1.00 16.34 1041 HIS A O 1
ATOM 554 N N . LYS A 1 64 ? 1.986 48.726 -3.567 1.00 13.06 1042 LYS A N 1
ATOM 555 C CA . LYS A 1 64 ? 2.087 47.947 -4.836 1.00 13.26 1042 LYS A CA 1
ATOM 556 C C . LYS A 1 64 ? 1.963 46.434 -4.586 1.00 12.57 1042 LYS A C 1
ATOM 557 O O . LYS A 1 64 ? 1.629 45.701 -5.552 1.00 14.61 1042 LYS A O 1
ATOM 563 N N . TYR A 1 65 ? 2.250 45.947 -3.378 1.00 12.07 1043 TYR A N 1
ATOM 564 C CA . TYR A 1 65 ? 2.194 44.506 -3.043 1.00 12.32 1043 TYR A CA 1
ATOM 565 C C . TYR A 1 65 ? 0.950 44.222 -2.199 1.00 12.89 1043 TYR A C 1
ATOM 566 O O . TYR A 1 65 ? 0.836 44.762 -1.035 1.00 15.97 1043 TYR A O 1
ATOM 575 N N . LEU A 1 66 ? 0.074 43.343 -2.688 1.00 12.31 1044 LEU A N 1
ATOM 576 C CA A LEU A 1 66 ? -1.108 42.863 -1.916 0.55 12.36 1044 LEU A CA 1
ATOM 577 C CA B LEU A 1 66 ? -1.126 42.864 -1.937 0.45 12.10 1044 LEU A CA 1
ATOM 578 C C . LEU A 1 66 ? -0.929 41.416 -1.449 1.00 11.60 1044 LEU A C 1
ATOM 579 O O . LEU A 1 66 ? -1.761 40.947 -0.646 1.00 13.74 1044 LEU A O 1
ATOM 588 N N . THR A 1 67 ? 0.122 40.738 -1.914 1.00 11.56 1045 THR A N 1
ATOM 589 C CA . THR A 1 67 ? 0.429 39.356 -1.517 1.00 11.56 1045 THR A CA 1
ATOM 590 C C . THR A 1 67 ? 1.949 39.182 -1.403 1.00 11.38 1045 THR A C 1
ATOM 591 O O . THR A 1 67 ? 2.729 39.973 -2.019 1.00 12.27 1045 THR A O 1
ATOM 595 N N A VAL A 1 68 ? 2.386 38.160 -0.670 0.70 11.98 1046 VAL A N 1
ATOM 596 N N B VAL A 1 68 ? 2.394 38.140 -0.689 0.30 11.64 1046 VAL A N 1
ATOM 597 C CA A VAL A 1 68 ? 3.842 37.862 -0.642 0.70 12.10 1046 VAL A CA 1
ATOM 598 C CA B VAL A 1 68 ? 3.841 37.767 -0.655 0.30 12.21 1046 VAL A CA 1
ATOM 599 C C A VAL A 1 68 ? 4.282 37.315 -2.024 0.70 12.56 1046 VAL A C 1
ATOM 600 C C B VAL A 1 68 ? 4.283 37.327 -2.053 0.30 12.62 1046 VAL A C 1
ATOM 601 O O A VAL A 1 68 ? 5.462 37.491 -2.383 0.70 13.51 1046 VAL A O 1
ATOM 602 O O B VAL A 1 68 ? 5.459 37.552 -2.402 0.30 13.09 1046 VAL A O 1
ATOM 609 N N . LYS A 1 69 ? 3.403 36.660 -2.802 1.00 14.08 1047 LYS A N 1
ATOM 610 C CA . LYS A 1 69 ? 3.748 36.232 -4.189 1.00 16.41 1047 LYS A CA 1
ATOM 611 C C . LYS A 1 69 ? 4.149 37.467 -5.022 1.00 15.11 1047 LYS A C 1
ATOM 612 O O . LYS A 1 69 ? 5.155 37.391 -5.778 1.00 17.32 1047 LYS A O 1
ATOM 618 N N . ASP A 1 70 ? 3.421 38.601 -4.904 1.00 13.96 1048 ASP A N 1
ATOM 619 C CA A ASP A 1 70 ? 3.803 39.747 -5.759 0.48 14.58 1048 ASP A CA 1
ATOM 620 C CA B ASP A 1 70 ? 3.704 39.898 -5.616 0.52 15.01 1048 ASP A CA 1
ATOM 621 C C . ASP A 1 70 ? 5.146 40.335 -5.265 1.00 13.02 1048 ASP A C 1
ATOM 622 O O . ASP A 1 70 ? 5.961 40.753 -6.140 1.00 14.25 1048 ASP A O 1
ATOM 631 N N . TYR A 1 71 ? 5.441 40.349 -3.972 1.00 11.91 1049 TYR A N 1
ATOM 632 C CA . TYR A 1 71 ? 6.759 40.774 -3.445 1.00 11.49 1049 TYR A CA 1
ATOM 633 C C . TYR A 1 71 ? 7.883 39.875 -4.013 1.00 11.11 1049 TYR A C 1
ATOM 634 O O . TYR A 1 71 ? 8.952 40.384 -4.470 1.00 11.67 1049 TYR A O 1
ATOM 643 N N . LEU A 1 72 ? 7.691 38.553 -3.931 1.00 11.83 1050 LEU A N 1
ATOM 644 C CA . LEU A 1 72 ? 8.732 37.605 -4.378 1.00 12.61 1050 LEU A CA 1
ATOM 645 C C . LEU A 1 72 ? 8.981 37.731 -5.884 1.00 12.36 1050 LEU A C 1
ATOM 646 O O . LEU A 1 72 ? 10.122 37.435 -6.323 1.00 12.96 1050 LEU A O 1
ATOM 651 N N . ARG A 1 73 ? 8.002 38.161 -6.680 1.00 13.23 1051 ARG A N 1
ATOM 652 C CA . ARG A 1 73 ? 8.281 38.416 -8.117 1.00 13.91 1051 ARG A CA 1
ATOM 653 C C . ARG A 1 73 ? 9.394 39.476 -8.255 1.00 12.03 1051 ARG A C 1
ATOM 654 O O . ARG A 1 73 ? 10.284 39.338 -9.165 1.00 12.83 1051 ARG A O 1
ATOM 662 N N . ASP A 1 74 ? 9.390 40.524 -7.421 1.00 11.91 1052 ASP A N 1
ATOM 663 C CA . ASP A 1 74 ? 10.462 41.547 -7.491 1.00 11.61 1052 ASP A CA 1
ATOM 664 C C . ASP A 1 74 ? 11.798 41.040 -6.920 1.00 10.63 1052 ASP A C 1
ATOM 665 O O . ASP A 1 74 ? 12.867 41.404 -7.470 1.00 11.56 1052 ASP A O 1
ATOM 670 N N . ILE A 1 75 ? 11.800 40.238 -5.852 1.00 11.33 1053 ILE A N 1
ATOM 671 C CA . ILE A 1 75 ? 13.074 39.598 -5.385 1.00 11.04 1053 ILE A CA 1
ATOM 672 C C . ILE A 1 75 ? 13.639 38.711 -6.514 1.00 10.84 1053 ILE A C 1
ATOM 673 O O . ILE A 1 75 ? 14.863 38.762 -6.806 1.00 11.62 1053 ILE A O 1
ATOM 678 N N . ASP A 1 76 ? 12.787 37.898 -7.142 1.00 11.24 1054 ASP A N 1
ATOM 679 C CA . ASP A 1 76 ? 13.220 37.037 -8.267 1.00 11.79 1054 ASP A CA 1
ATOM 680 C C . ASP A 1 76 ? 13.765 37.887 -9.440 1.00 11.31 1054 ASP A C 1
ATOM 681 O O . ASP A 1 76 ? 14.723 37.427 -10.111 1.00 12.19 1054 ASP A O 1
ATOM 686 N N . LEU A 1 77 ? 13.202 39.074 -9.699 1.00 10.87 1055 LEU A N 1
ATOM 687 C CA . LEU A 1 77 ? 13.684 39.975 -10.774 1.00 11.11 1055 LEU A CA 1
ATOM 688 C C . LEU A 1 77 ? 15.075 40.541 -10.436 1.00 10.88 1055 LEU A C 1
ATOM 689 O O . LEU A 1 77 ? 15.954 40.632 -11.323 1.00 11.79 1055 LEU A O 1
ATOM 694 N N . ILE A 1 78 ? 15.323 40.914 -9.165 1.00 10.88 1056 ILE A N 1
ATOM 695 C CA . ILE A 1 78 ? 16.693 41.357 -8.761 1.00 10.87 1056 ILE A CA 1
ATOM 696 C C . ILE A 1 78 ? 17.679 40.237 -9.137 1.00 10.90 1056 ILE A C 1
ATOM 697 O O . ILE A 1 78 ? 18.768 40.501 -9.718 1.00 11.95 1056 ILE A O 1
ATOM 702 N N . CYS A 1 79 ? 17.354 39.003 -8.757 1.00 11.09 1057 CYS A N 1
ATOM 703 C CA . CYS A 1 79 ? 18.262 37.853 -8.989 1.00 11.31 1057 CYS A CA 1
ATOM 704 C C . CYS A 1 79 ? 18.410 37.585 -10.505 1.00 11.44 1057 CYS A C 1
ATOM 705 O O . CYS A 1 79 ? 19.563 37.449 -10.993 1.00 12.90 1057 CYS A O 1
ATOM 708 N N . SER A 1 80 ? 17.303 37.470 -11.240 1.00 12.21 1058 SER A N 1
ATOM 709 C CA . SER A 1 80 ? 17.389 37.141 -12.683 1.00 12.49 1058 SER A CA 1
ATOM 710 C C . SER A 1 80 ? 18.153 38.240 -13.461 1.00 12.22 1058 SER A C 1
ATOM 711 O O . SER A 1 80 ? 18.964 37.915 -14.366 1.00 13.13 1058 SER A O 1
ATOM 714 N N . ASN A 1 81 ? 17.964 39.509 -13.116 1.00 11.92 1059 ASN A N 1
ATOM 715 C CA . ASN A 1 81 ? 18.709 40.610 -13.773 1.00 11.80 1059 ASN A CA 1
ATOM 716 C C . ASN A 1 81 ? 20.219 40.379 -13.576 1.00 11.41 1059 ASN A C 1
ATOM 717 O O . ASN A 1 81 ? 21.021 40.566 -14.534 1.00 12.94 1059 ASN A O 1
ATOM 722 N N . ALA A 1 82 ? 20.630 40.042 -12.350 1.00 11.76 1060 ALA A N 1
ATOM 723 C CA . ALA A 1 82 ? 22.077 39.848 -12.055 1.00 12.21 1060 ALA A CA 1
ATOM 724 C C . ALA A 1 82 ? 22.641 38.646 -12.828 1.00 11.97 1060 ALA A C 1
ATOM 725 O O . ALA A 1 82 ? 23.791 38.734 -13.342 1.00 13.24 1060 ALA A O 1
ATOM 727 N N . LEU A 1 83 ? 21.900 37.546 -12.909 1.00 12.74 1061 LEU A N 1
ATOM 728 C CA . LEU A 1 83 ? 22.368 36.344 -13.661 1.00 14.05 1061 LEU A CA 1
ATOM 729 C C . LEU A 1 83 ? 22.478 36.670 -15.167 1.00 14.02 1061 LEU A C 1
ATOM 730 O O . LEU A 1 83 ? 23.414 36.159 -15.820 1.00 16.50 1061 LEU A O 1
ATOM 735 N N . GLU A 1 84 ? 21.570 37.490 -15.709 1.00 14.25 1062 GLU A N 1
ATOM 736 C CA A GLU A 1 84 ? 21.505 37.877 -17.156 0.54 15.41 1062 GLU A CA 1
ATOM 737 C CA B GLU A 1 84 ? 21.581 37.780 -17.164 0.46 14.72 1062 GLU A CA 1
ATOM 738 C C . GLU A 1 84 ? 22.659 38.817 -17.514 1.00 14.84 1062 GLU A C 1
ATOM 739 O O . GLU A 1 84 ? 23.317 38.630 -18.565 1.00 16.62 1062 GLU A O 1
ATOM 750 N N . TYR A 1 85 ? 22.852 39.871 -16.718 1.00 13.98 1063 TYR A N 1
ATOM 751 C CA . TYR A 1 85 ? 23.843 40.922 -17.076 1.00 14.85 1063 TYR A CA 1
ATOM 752 C C . TYR A 1 85 ? 25.272 40.415 -16.834 1.00 14.74 1063 TYR A C 1
ATOM 753 O O . TYR A 1 85 ? 26.193 40.915 -17.500 1.00 15.81 1063 TYR A O 1
ATOM 762 N N . ASN A 1 86 ? 25.469 39.481 -15.896 1.00 13.65 1064 ASN A N 1
ATOM 763 C CA . ASN A 1 86 ? 26.818 39.041 -15.442 1.00 13.43 1064 ASN A CA 1
ATOM 764 C C . ASN A 1 86 ? 27.009 37.526 -15.643 1.00 14.12 1064 ASN A C 1
ATOM 765 O O . ASN A 1 86 ? 27.179 36.811 -14.632 1.00 15.00 1064 ASN A O 1
ATOM 770 N N . PRO A 1 87 ? 26.993 37.000 -16.904 1.00 14.95 1065 PRO A N 1
ATOM 771 C CA . PRO A 1 87 ? 26.948 35.546 -17.125 1.00 15.13 1065 PRO A CA 1
ATOM 772 C C . PRO A 1 87 ? 28.304 34.852 -17.294 1.00 15.31 1065 PRO A C 1
ATOM 773 O O . PRO A 1 87 ? 28.316 33.620 -17.558 1.00 17.44 1065 PRO A O 1
ATOM 777 N N . ASP A 1 88 ? 29.403 35.604 -17.215 1.00 15.06 1066 ASP A N 1
ATOM 778 C CA . ASP A 1 88 ? 30.724 35.070 -17.656 1.00 15.68 1066 ASP A CA 1
ATOM 779 C C . ASP A 1 88 ? 31.436 34.236 -16.571 1.00 14.95 1066 ASP A C 1
ATOM 780 O O . ASP A 1 88 ? 31.020 34.213 -15.387 1.00 15.24 1066 ASP A O 1
ATOM 785 N N . ARG A 1 89 ? 32.548 33.598 -16.957 1.00 16.02 1067 ARG A N 1
ATOM 786 C CA . ARG A 1 89 ? 33.250 32.651 -16.039 1.00 16.54 1067 ARG A CA 1
ATOM 787 C C . ARG A 1 89 ? 34.214 33.394 -15.102 1.00 17.74 1067 ARG A C 1
ATOM 788 O O . ARG A 1 89 ? 34.755 32.763 -14.157 1.00 17.56 1067 ARG A O 1
ATOM 796 N N . ASP A 1 90 ? 34.494 34.668 -15.349 1.00 17.05 1068 ASP A N 1
ATOM 797 C CA . ASP A 1 90 ? 35.501 35.364 -14.522 1.00 18.31 1068 ASP A CA 1
ATOM 798 C C . ASP A 1 90 ? 34.989 35.586 -13.094 1.00 16.36 1068 ASP A C 1
ATOM 799 O O . ASP A 1 90 ? 33.779 35.538 -12.804 1.00 16.59 1068 ASP A O 1
ATOM 804 N N . PRO A 1 91 ? 35.927 35.823 -12.156 1.00 15.27 1069 PRO A N 1
ATOM 805 C CA . PRO A 1 91 ? 35.577 35.870 -10.741 1.00 13.88 1069 PRO A CA 1
ATOM 806 C C . PRO A 1 91 ? 34.567 36.972 -10.381 1.00 13.16 1069 PRO A C 1
ATOM 807 O O . PRO A 1 91 ? 33.766 36.796 -9.453 1.00 13.04 1069 PRO A O 1
ATOM 811 N N . GLY A 1 92 ? 34.630 38.133 -11.018 1.00 13.74 1070 GLY A N 1
ATOM 812 C CA . GLY A 1 92 ? 33.701 39.214 -10.651 1.00 13.92 1070 GLY A CA 1
ATOM 813 C C . GLY A 1 92 ? 32.251 38.835 -10.986 1.00 13.61 1070 GLY A C 1
ATOM 814 O O . GLY A 1 92 ? 31.327 39.032 -10.150 1.00 13.98 1070 GLY A O 1
ATOM 815 N N . ASP A 1 93 ? 32.021 38.241 -12.169 1.00 13.69 1071 ASP A N 1
ATOM 816 C CA . ASP A 1 93 ? 30.662 37.782 -12.551 1.00 13.30 1071 ASP A CA 1
ATOM 817 C C . ASP A 1 93 ? 30.234 36.617 -11.638 1.00 12.60 1071 ASP A C 1
ATOM 818 O O . ASP A 1 93 ? 29.065 36.601 -11.170 1.00 13.58 1071 ASP A O 1
ATOM 823 N N . ARG A 1 94 ? 31.123 35.665 -11.364 1.00 12.66 1072 ARG A N 1
ATOM 824 C CA . ARG A 1 94 ? 30.740 34.506 -10.545 1.00 12.94 1072 ARG A CA 1
ATOM 825 C C . ARG A 1 94 ? 30.379 34.949 -9.101 1.00 12.22 1072 ARG A C 1
ATOM 826 O O . ARG A 1 94 ? 29.448 34.366 -8.494 1.00 12.73 1072 ARG A O 1
ATOM 834 N N . LEU A 1 95 ? 31.081 35.949 -8.554 1.00 11.84 1073 LEU A N 1
ATOM 835 C CA . LEU A 1 95 ? 30.778 36.440 -7.188 1.00 11.80 1073 LEU A CA 1
ATOM 836 C C . LEU A 1 95 ? 29.380 37.083 -7.168 1.00 12.08 1073 LEU A C 1
ATOM 837 O O . LEU A 1 95 ? 28.563 36.792 -6.255 1.00 12.25 1073 LEU A O 1
ATOM 842 N N . ILE A 1 96 ? 29.065 37.940 -8.143 1.00 12.26 1074 ILE A N 1
ATOM 843 C CA A ILE A 1 96 ? 27.720 38.586 -8.244 0.59 12.82 1074 ILE A CA 1
ATOM 844 C CA B ILE A 1 96 ? 27.727 38.588 -8.120 0.41 12.76 1074 ILE A CA 1
ATOM 845 C C . ILE A 1 96 ? 26.635 37.506 -8.322 1.00 12.79 1074 ILE A C 1
ATOM 846 O O . ILE A 1 96 ? 25.573 37.613 -7.658 1.00 12.85 1074 ILE A O 1
ATOM 855 N N . ARG A 1 97 ? 26.836 36.504 -9.191 1.00 13.22 1075 ARG A N 1
ATOM 856 C CA . ARG A 1 97 ? 25.778 35.472 -9.350 1.00 12.87 1075 ARG A CA 1
ATOM 857 C C . ARG A 1 97 ? 25.595 34.687 -8.036 1.00 12.69 1075 ARG A C 1
ATOM 858 O O . ARG A 1 97 ? 24.441 34.347 -7.674 1.00 12.97 1075 ARG A O 1
ATOM 866 N N . HIS A 1 98 ? 26.687 34.337 -7.351 1.00 12.11 1076 HIS A N 1
ATOM 867 C CA . HIS A 1 98 ? 26.573 33.589 -6.070 1.00 12.08 1076 HIS A CA 1
ATOM 868 C C . HIS A 1 98 ? 25.773 34.416 -5.047 1.00 12.00 1076 HIS A C 1
ATOM 869 O O . HIS A 1 98 ? 24.893 33.875 -4.328 1.00 12.81 1076 HIS A O 1
ATOM 876 N N . ARG A 1 99 ? 26.078 35.722 -4.973 1.00 11.56 1077 ARG A N 1
ATOM 877 C CA . ARG A 1 99 ? 25.366 36.631 -4.053 1.00 11.52 1077 ARG A CA 1
ATOM 878 C C . ARG A 1 99 ? 23.885 36.777 -4.453 1.00 12.29 1077 ARG A C 1
ATOM 879 O O . ARG A 1 99 ? 23.017 36.843 -3.550 1.00 12.27 1077 ARG A O 1
ATOM 887 N N . ALA A 1 100 ? 23.579 36.853 -5.758 1.00 12.02 1078 ALA A N 1
ATOM 888 C CA . ALA A 1 100 ? 22.177 36.978 -6.237 1.00 12.13 1078 ALA A CA 1
ATOM 889 C C . ALA A 1 100 ? 21.366 35.742 -5.821 1.00 12.31 1078 ALA A C 1
ATOM 890 O O . ALA A 1 100 ? 20.190 35.856 -5.371 1.00 12.83 1078 ALA A O 1
ATOM 892 N N . CYS A 1 101 ? 21.923 34.552 -6.037 1.00 12.65 1079 CYS A N 1
ATOM 893 C CA . CYS A 1 101 ? 21.277 33.283 -5.648 1.00 12.93 1079 CYS A CA 1
ATOM 894 C C . CYS A 1 101 ? 21.075 33.240 -4.114 1.00 12.14 1079 CYS A C 1
ATOM 895 O O . CYS A 1 101 ? 20.023 32.757 -3.633 1.00 13.55 1079 CYS A O 1
ATOM 898 N N . ALA A 1 102 ? 22.066 33.720 -3.347 1.00 12.21 1080 ALA A N 1
ATOM 899 C CA . ALA A 1 102 ? 21.958 33.768 -1.866 1.00 12.44 1080 ALA A CA 1
ATOM 900 C C . ALA A 1 102 ? 20.860 34.763 -1.442 1.00 12.11 1080 ALA A C 1
ATOM 901 O O . ALA A 1 102 ? 20.109 34.458 -0.479 1.00 12.66 1080 ALA A O 1
ATOM 903 N N . LEU A 1 103 ? 20.693 35.902 -2.123 1.00 12.18 1081 LEU A N 1
ATOM 904 C CA . LEU A 1 103 ? 19.613 36.864 -1.788 1.00 11.79 1081 LEU A CA 1
ATOM 905 C C . LEU A 1 103 ? 18.255 36.173 -1.969 1.00 11.74 1081 LEU A C 1
ATOM 906 O O . LEU A 1 103 ? 17.373 36.230 -1.067 1.00 12.24 1081 LEU A O 1
ATOM 911 N N . ARG A 1 104 ? 18.048 35.560 -3.136 1.00 12.01 1082 ARG A N 1
ATOM 912 C CA . ARG A 1 104 ? 16.797 34.841 -3.455 1.00 12.58 1082 ARG A CA 1
ATOM 913 C C . ARG A 1 104 ? 16.543 33.737 -2.423 1.00 12.56 1082 ARG A C 1
ATOM 914 O O . ARG A 1 104 ? 15.433 33.663 -1.840 1.00 13.34 1082 ARG A O 1
ATOM 922 N N . ASP A 1 105 ? 17.531 32.890 -2.187 1.00 12.76 1083 ASP A N 1
ATOM 923 C CA . ASP A 1 105 ? 17.346 31.731 -1.281 1.00 13.69 1083 ASP A CA 1
ATOM 924 C C . ASP A 1 105 ? 17.061 32.209 0.166 1.00 13.03 1083 ASP A C 1
ATOM 925 O O . ASP A 1 105 ? 16.231 31.581 0.874 1.00 13.99 1083 ASP A O 1
ATOM 930 N N . THR A 1 106 ? 17.736 33.267 0.609 1.00 12.27 1084 THR A N 1
ATOM 931 C CA . THR A 1 106 ? 17.544 33.800 1.972 1.00 12.34 1084 THR A CA 1
ATOM 932 C C . THR A 1 106 ? 16.121 34.364 2.105 1.00 11.34 1084 THR A C 1
ATOM 933 O O . THR A 1 106 ? 15.442 34.118 3.131 1.00 12.89 1084 THR A O 1
ATOM 937 N N . ALA A 1 107 ? 15.654 35.144 1.137 1.00 11.12 1085 ALA A N 1
ATOM 938 C CA . ALA A 1 107 ? 14.271 35.686 1.171 1.00 10.89 1085 ALA A CA 1
ATOM 939 C C . ALA A 1 107 ? 13.255 34.536 1.262 1.00 11.14 1085 ALA A C 1
ATOM 940 O O . ALA A 1 107 ? 12.326 34.574 2.107 1.00 11.92 1085 ALA A O 1
ATOM 942 N N . TYR A 1 108 ? 13.386 33.525 0.401 1.00 11.62 1086 TYR A N 1
ATOM 943 C CA . TYR A 1 108 ? 12.441 32.374 0.413 1.00 12.25 1086 TYR A CA 1
ATOM 944 C C . TYR A 1 108 ? 12.493 31.645 1.773 1.00 12.63 1086 TYR A C 1
ATOM 945 O O . TYR A 1 108 ? 11.423 31.204 2.259 1.00 14.31 1086 TYR A O 1
ATOM 954 N N . ALA A 1 109 ? 13.678 31.475 2.355 1.00 12.64 1087 ALA A N 1
ATOM 955 C CA . ALA A 1 109 ? 13.836 30.736 3.638 1.00 13.15 1087 ALA A CA 1
ATOM 956 C C . ALA A 1 109 ? 13.195 31.515 4.799 1.00 13.45 1087 ALA A C 1
ATOM 957 O O . ALA A 1 109 ? 12.498 30.911 5.659 1.00 14.50 1087 ALA A O 1
ATOM 959 N N . ILE A 1 110 ? 13.392 32.826 4.858 1.00 12.28 1088 ILE A N 1
ATOM 960 C CA . ILE A 1 110 ? 12.750 33.668 5.911 1.00 12.09 1088 ILE A CA 1
ATOM 961 C C . ILE A 1 110 ? 11.225 33.527 5.784 1.00 11.65 1088 ILE A C 1
ATOM 962 O O . ILE A 1 110 ? 10.504 33.329 6.799 1.00 13.40 1088 ILE A O 1
ATOM 967 N N . ILE A 1 111 ? 10.708 33.661 4.547 1.00 11.77 1089 ILE A N 1
ATOM 968 C CA . ILE A 1 111 ? 9.245 33.582 4.303 1.00 12.41 1089 ILE A CA 1
ATOM 969 C C . ILE A 1 111 ? 8.709 32.181 4.663 1.00 13.20 1089 ILE A C 1
ATOM 970 O O . ILE A 1 111 ? 7.625 32.082 5.300 1.00 14.82 1089 ILE A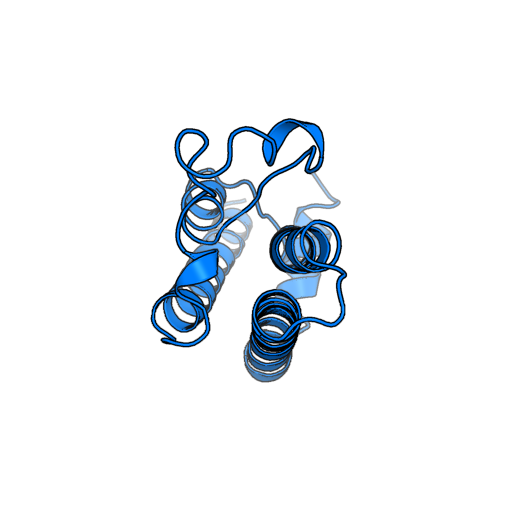 O 1
ATOM 975 N N . LYS A 1 112 ? 9.423 31.110 4.320 1.00 15.03 1090 LYS A N 1
ATOM 976 C CA . LYS A 1 112 ? 8.944 29.741 4.658 1.00 17.60 1090 LYS A CA 1
ATOM 977 C C . LYS A 1 112 ? 8.793 29.601 6.186 1.00 17.64 1090 LYS A C 1
ATOM 978 O O . LYS A 1 112 ? 7.800 28.975 6.630 1.00 20.12 1090 LYS A O 1
ATOM 984 N N . GLU A 1 113 ? 9.736 30.147 6.955 1.00 15.92 1091 GLU A N 1
ATOM 985 C CA . GLU A 1 113 ? 9.777 30.019 8.438 1.00 17.55 1091 GLU A CA 1
ATOM 986 C C . GLU A 1 113 ? 8.775 30.977 9.130 1.00 17.99 1091 GLU A C 1
ATOM 987 O O . GLU A 1 113 ? 8.268 30.603 10.215 1.00 24.68 1091 GLU A O 1
ATOM 993 N N . GLU A 1 114 ? 8.542 32.178 8.585 1.00 12.62 1092 GLU A N 1
ATOM 994 C CA . GLU A 1 114 ? 7.907 33.291 9.345 1.00 12.51 1092 GLU A CA 1
ATOM 995 C C . GLU A 1 114 ? 6.551 33.735 8.782 1.00 12.74 1092 GLU A C 1
ATOM 996 O O . GLU A 1 114 ? 5.820 34.450 9.499 1.00 15.02 1092 GLU A O 1
ATOM 1002 N N . LEU A 1 115 ? 6.201 33.379 7.542 1.00 12.90 1093 LEU A N 1
ATOM 1003 C CA . LEU A 1 115 ? 4.876 33.738 6.968 1.00 13.14 1093 LEU A CA 1
ATOM 1004 C C . LEU A 1 115 ? 3.885 32.590 7.186 1.00 13.43 1093 LEU A C 1
ATOM 1005 O O . LEU A 1 115 ? 4.122 31.468 6.704 1.00 18.62 1093 LEU A O 1
ATOM 1010 N N . ASP A 1 116 ? 2.774 32.835 7.860 1.00 12.64 1094 ASP A N 1
ATOM 1011 C CA . ASP A 1 116 ? 1.733 31.809 8.033 1.00 13.47 1094 ASP A CA 1
ATOM 1012 C C . ASP A 1 116 ? 1.035 31.582 6.672 1.00 12.19 1094 ASP A C 1
ATOM 1013 O O . ASP A 1 116 ? 0.558 32.557 6.051 1.00 12.99 1094 ASP A O 1
ATOM 1018 N N . GLU A 1 117 ? 0.896 30.337 6.230 1.00 14.21 1095 GLU A N 1
ATOM 1019 C CA A GLU A 1 117 ? 0.246 30.023 4.929 0.62 15.07 1095 GLU A CA 1
ATOM 1020 C CA B GLU A 1 117 ? 0.246 30.016 4.928 0.38 14.32 1095 GLU A CA 1
ATOM 1021 C C . GLU A 1 117 ? -1.205 30.529 4.900 1.00 12.37 1095 GLU A C 1
ATOM 1022 O O . GLU A 1 117 ? -1.686 30.902 3.808 1.00 13.46 1095 GLU A O 1
ATOM 1033 N N . ASP A 1 118 ? -1.923 30.498 6.032 1.00 13.26 1096 ASP A N 1
ATOM 1034 C CA . ASP A 1 118 ? -3.325 30.984 6.070 1.00 12.81 1096 ASP A CA 1
ATOM 1035 C C . ASP A 1 118 ? -3.395 32.513 5.956 1.00 11.37 1096 ASP A C 1
ATOM 1036 O O . ASP A 1 118 ? -4.418 33.040 5.443 1.00 12.44 1096 ASP A O 1
ATOM 1041 N N . PHE A 1 119 ? -2.369 33.228 6.425 1.00 11.76 1097 PHE A N 1
ATOM 1042 C CA . PHE A 1 119 ? -2.284 34.703 6.256 1.00 11.21 1097 PHE A CA 1
ATOM 1043 C C . PHE A 1 119 ? -2.124 35.017 4.751 1.00 11.05 1097 PHE A C 1
ATOM 1044 O O . PHE A 1 119 ? -2.841 35.887 4.181 1.00 11.69 1097 PHE A O 1
ATOM 1052 N N . GLU A 1 120 ? -1.179 34.330 4.089 1.00 11.34 1098 GLU A N 1
ATOM 1053 C CA . GLU A 1 120 ? -0.983 34.516 2.625 1.00 11.56 1098 GLU A CA 1
ATOM 1054 C C . GLU A 1 120 ? -2.274 34.173 1.867 1.00 11.87 1098 GLU A C 1
ATOM 1055 O O . GLU A 1 120 ? -2.640 34.911 0.910 1.00 12.40 1098 GLU A O 1
ATOM 1061 N N . GLN A 1 121 ? -2.948 33.075 2.218 1.00 11.99 1099 GLN A N 1
ATOM 1062 C CA . GLN A 1 121 ? -4.188 32.670 1.490 1.00 12.32 1099 GLN A CA 1
ATOM 1063 C C . GLN A 1 121 ? -5.261 33.767 1.641 1.00 12.58 1099 GLN A C 1
ATOM 1064 O O . GLN A 1 121 ? -5.959 34.064 0.652 1.00 13.83 1099 GLN A O 1
ATOM 1070 N N . LEU A 1 122 ? -5.403 34.361 2.846 1.00 12.08 1100 LEU A N 1
ATOM 1071 C CA . LEU A 1 122 ? -6.364 35.473 3.054 1.00 11.98 1100 LEU A CA 1
ATOM 1072 C C . LEU A 1 122 ? -6.009 36.659 2.131 1.00 11.89 1100 LEU A C 1
ATOM 1073 O O . LEU A 1 122 ? -6.917 37.213 1.455 1.00 13.34 1100 LEU A O 1
ATOM 1078 N N . CYS A 1 123 ? -4.739 37.067 2.095 1.00 11.65 1101 CYS A N 1
ATOM 1079 C CA . CYS A 1 123 ? -4.319 38.164 1.189 1.00 12.31 1101 CYS A CA 1
ATOM 1080 C C . CYS A 1 123 ? -4.713 37.841 -0.269 1.00 12.94 1101 CYS A C 1
ATOM 1081 O O . CYS A 1 123 ? -5.232 38.748 -0.987 1.00 14.03 1101 CYS A O 1
ATOM 1084 N N . GLU A 1 124 ? -4.450 36.620 -0.725 1.00 13.05 1102 GLU A N 1
ATOM 1085 C CA . GLU A 1 124 ? -4.739 36.216 -2.124 1.00 14.54 1102 GLU A CA 1
ATOM 1086 C C . GLU A 1 124 ? -6.251 36.305 -2.365 1.00 14.99 1102 GLU A C 1
ATOM 1087 O O . GLU A 1 124 ? -6.663 36.755 -3.457 1.00 17.32 1102 GLU A O 1
ATOM 1093 N N . GLU A 1 125 ? -7.085 35.865 -1.427 1.00 14.71 1103 GLU A N 1
ATOM 1094 C CA . GLU A 1 125 ? -8.553 35.864 -1.634 1.00 15.22 1103 GLU A CA 1
ATOM 1095 C C . GLU A 1 125 ? -9.083 37.303 -1.610 1.00 16.65 1103 GLU A C 1
ATOM 1096 O O . GLU A 1 125 ? -9.951 37.639 -2.462 1.00 19.62 1103 GLU A O 1
ATOM 1102 N N . ILE A 1 126 ? -8.572 38.195 -0.773 1.00 15.23 1104 ILE A N 1
ATOM 1103 C CA . ILE A 1 126 ? -9.007 39.621 -0.823 1.00 16.37 1104 ILE A CA 1
ATOM 1104 C C . ILE A 1 126 ? -8.601 40.187 -2.205 1.00 17.48 1104 ILE A C 1
ATOM 1105 O O . ILE A 1 126 ? -9.435 40.850 -2.864 1.00 19.72 1104 ILE A O 1
ATOM 1110 N N . GLN A 1 127 ? -7.344 39.990 -2.654 1.00 18.15 1105 GLN A N 1
ATOM 1111 C CA . GLN A 1 127 ? -6.862 40.508 -3.980 1.00 18.75 1105 GLN A CA 1
ATOM 1112 C C . GLN A 1 127 ? -7.798 40.034 -5.107 1.00 21.17 1105 GLN A C 1
ATOM 1113 O O . GLN A 1 127 ? -8.181 40.860 -5.996 1.00 23.38 1105 GLN A O 1
ATOM 1119 N N A GLU A 1 128 ? -8.129 38.744 -5.115 0.60 20.19 1106 GLU A N 1
ATOM 1120 N N B GLU A 1 128 ? -8.165 38.749 -5.123 0.40 19.66 1106 GLU A N 1
ATOM 1121 C CA A GLU A 1 128 ? -8.986 38.109 -6.160 0.60 25.27 1106 GLU A CA 1
ATOM 1122 C CA B GLU A 1 128 ? -8.987 38.147 -6.215 0.40 22.49 1106 GLU A CA 1
ATOM 1123 C C A GLU A 1 128 ? -10.374 38.777 -6.198 0.60 25.00 1106 GLU A C 1
ATOM 1124 C C B GLU A 1 128 ? -10.431 38.679 -6.183 0.40 25.31 1106 GLU A C 1
ATOM 1125 O O A GLU A 1 128 ? -10.935 38.932 -7.314 0.60 27.56 1106 GLU A O 1
ATOM 1126 O O B GLU A 1 128 ? -11.120 38.565 -7.228 0.40 31.05 1106 GLU A O 1
ATOM 1137 N N . SER A 1 129 ? -10.897 39.212 -5.044 1.00 25.11 1107 SER A N 1
ATOM 1138 C CA . SER A 1 129 ? -12.258 39.816 -4.901 1.00 30.34 1107 SER A CA 1
ATOM 1139 C C . SER A 1 129 ? -12.310 41.254 -5.427 1.00 33.70 1107 SER A C 1
ATOM 1140 O O . SER A 1 129 ? -13.437 41.761 -5.543 1.00 39.19 1107 SER A O 1
ATOM 1143 N N . ARG A 1 130 ? -11.175 41.914 -5.684 1.00 32.65 1108 ARG A N 1
ATOM 1144 C CA . ARG A 1 130 ? -11.186 43.363 -6.035 1.00 38.19 1108 ARG A CA 1
ATOM 1145 C C . ARG A 1 130 ? -11.330 43.540 -7.552 1.00 47.11 1108 ARG A C 1
ATOM 1146 O O . ARG A 1 130 ? -11.177 42.615 -8.369 1.00 43.70 1108 ARG A O 1
#

InterPro domains:
  IPR001487 Bromodomain [PF00439] (1004-1066)
  IPR001487 Bromodomain [PR00503] (1004-1017)
  IPR001487 Bromodomain [PR00503] (1018-1034)
  IPR001487 Bromodomain [PR00503] (1034-1052)
  IPR001487 Bromodomain [PR00503] (1052-1071)
  IPR001487 Bromodomain [PS50014] (1009-1064)
  IPR001487 Bromodomain [SM00297] (982-1094)
  IPR003593 AAA+ ATPase domain [SM00382] (459-600)
  IPR003959 ATPase, AAA-type, core [PF00004] (463-597)
  IPR003960 ATPase, AAA-type, conserved site [PS00674] (568-586)
  IPR027417 P-loop containing nucleoside triphosphate hydrolase [G3DSA:3.40.50.300] (422-691)
  IPR027417 P-loop containing nucleoside triphosphate hydrolase [G3DSA:3.40.50.300] (765-938)
  IPR027417 P-loop containing nucleoside triphosphate hydrolase [SSF52540] (423-688)
  IPR027417 P-loop containing nucleoside triphosphate hydrolase [SSF52540] (790-1025)
  IPR036427 Bromodomain-like superfamily [G3DSA:1.20.920.10] (979-1108)
  IPR036427 Bromodomain-like superfamily [SSF47370] (964-1097)
  IPR041569 AAA ATPase, AAA+ lid domain [PF17862] (623-660)
  IPR045199 ATPase family AAA domain-containing protein ATAD2-like [PTHR23069] (53-1386)

Organism: Homo sapiens (NCBI:txid9606)